Protein AF-A0A7S4KQC2-F1 (afdb_monomer_lite)

Foldseek 3Di:
DPPPVLVVLLPPLQDQAEAEALVVLLSNLVQQDLQRDPFKEKEDAPDPALCVVVVVLCVVLVHRYGYHHYYPCLAVPDAAPDDDPPPDDRSLVNDPVSADTWMYHNVDTDGDSLVSCVVSCVVRVVADPDPVVNVVVSVVSVVVVVVRVVVVVVCVVVCCVVRPDDDPPD

pLDDT: mean 77.51, std 18.78, range [28.91, 96.94]

InterPro domains:
  IPR004045 Glutathione S-transferase, N-terminal [PS50404] (38-128)
  IPR036249 Thioredoxin-like superfamily [SSF52833] (39-125)
  IPR050213 Glutathione S-transferase superfamily [PTHR11571] (40-155)

Sequence (170 aa):
TTTTTTTIMAQEIGKITNITTSKEAMDALAAMKSSQVTKPTLAYLDLIGIGYALRTLFHVVGQDFDDIRISLSAWLGHPPGTPVPEGEKIAKVTTTNHHLPLYVDKDVELGQMTVILRYLGKKHGLWAENPKDELQLEQIMVQCYDMIFHFTGIFQPNQKMIYGPKSEEY

Radius of gyration: 17.93 Å; chains: 1; bounding box: 43×23×60 Å

Secondary structure (DSSP, 8-state):
--SHHHHHTTT-TTS-EEE-SHHHHHHHHHH--TTT-SS-EEEEESSSSHHHHHHHHHHHTT---EEEEE-HHHHH-SPTTPPPPTTPPPGGGGSTTS-S-EEE-SS-EE--HHHHHHHHHHHTT-S-SSHHHHHHHHHHHHHHHHHHHHHHHHHHHHHHHHH-SPPS--

Structure (mmCIF, N/CA/C/O backbone):
data_AF-A0A7S4KQC2-F1
#
_entry.id   AF-A0A7S4KQC2-F1
#
loop_
_atom_site.group_PDB
_atom_site.id
_atom_site.type_symbol
_atom_site.label_atom_id
_atom_site.label_alt_id
_atom_site.label_comp_id
_atom_site.label_asym_id
_atom_site.label_entity_id
_atom_site.label_seq_id
_atom_site.pdbx_PDB_ins_code
_atom_site.Cartn_x
_atom_site.Cartn_y
_atom_site.Cartn_z
_atom_site.occupancy
_atom_site.B_iso_or_equiv
_atom_site.auth_seq_id
_atom_site.auth_comp_id
_atom_site.auth_asym_id
_atom_site.auth_atom_id
_atom_site.pdbx_PDB_model_num
ATOM 1 N N . THR A 1 1 ? -6.208 1.385 -35.223 1.00 36.47 1 THR A N 1
ATOM 2 C CA . THR A 1 1 ? -6.628 0.374 -34.221 1.00 36.47 1 THR A CA 1
ATOM 3 C C . THR A 1 1 ? -6.053 0.615 -32.824 1.00 36.47 1 THR A C 1
ATOM 5 O O . THR A 1 1 ? -6.280 -0.193 -31.942 1.00 36.47 1 THR A O 1
ATOM 8 N N . THR A 1 2 ? -5.388 1.747 -32.568 1.00 31.16 2 THR A N 1
ATOM 9 C CA . THR A 1 2 ? -4.691 2.063 -31.303 1.00 31.16 2 THR A CA 1
ATOM 10 C C . THR A 1 2 ? -5.548 2.760 -30.242 1.00 31.16 2 THR A C 1
ATOM 12 O O . THR A 1 2 ? -5.097 2.942 -29.120 1.00 31.16 2 THR A O 1
ATOM 15 N N . THR A 1 3 ? -6.774 3.163 -30.578 1.00 28.91 3 THR A N 1
ATOM 16 C CA . THR A 1 3 ? -7.620 3.995 -29.703 1.00 28.91 3 THR A CA 1
ATOM 17 C C . THR A 1 3 ? -8.429 3.176 -28.691 1.00 28.91 3 THR A C 1
ATOM 19 O O . THR A 1 3 ? -8.943 3.728 -27.728 1.00 28.91 3 THR A O 1
ATOM 22 N N . THR A 1 4 ? -8.536 1.857 -28.873 1.00 32.75 4 THR A N 1
ATOM 23 C CA . THR A 1 4 ? -9.430 1.015 -28.062 1.00 32.75 4 THR A CA 1
ATOM 24 C C . THR A 1 4 ? -8.795 0.569 -26.739 1.00 32.75 4 THR A C 1
ATOM 26 O O . THR A 1 4 ? -9.510 0.358 -25.768 1.00 32.75 4 THR A O 1
ATOM 29 N N . THR A 1 5 ? -7.463 0.488 -26.646 1.00 34.12 5 THR A N 1
ATOM 30 C CA . THR A 1 5 ? -6.778 0.000 -25.432 1.00 34.12 5 THR A CA 1
ATOM 31 C C . THR A 1 5 ? -6.885 0.982 -24.261 1.00 34.12 5 THR A C 1
ATOM 33 O O . THR A 1 5 ? -7.039 0.562 -23.118 1.00 34.12 5 THR A O 1
ATOM 36 N N . THR A 1 6 ? -6.885 2.291 -24.523 1.00 37.56 6 THR A N 1
ATOM 37 C CA . THR A 1 6 ? -6.934 3.313 -23.462 1.00 37.56 6 THR A CA 1
ATOM 38 C C . THR A 1 6 ? -8.316 3.420 -22.811 1.00 37.56 6 THR A C 1
ATOM 40 O O . THR A 1 6 ? -8.417 3.759 -21.638 1.00 37.56 6 THR A O 1
ATOM 43 N N . THR A 1 7 ? -9.388 3.079 -23.534 1.00 32.69 7 THR A N 1
ATOM 44 C CA . THR A 1 7 ? -10.759 3.117 -22.997 1.00 32.69 7 THR A CA 1
ATOM 45 C C . THR A 1 7 ? -11.076 1.909 -22.108 1.00 32.69 7 THR A C 1
ATOM 47 O O . THR A 1 7 ? -11.923 2.015 -21.229 1.00 32.69 7 THR A O 1
ATOM 50 N N . ILE A 1 8 ? -10.368 0.786 -22.270 1.00 39.84 8 ILE A N 1
ATOM 51 C CA . ILE A 1 8 ? -10.624 -0.439 -21.492 1.00 39.84 8 ILE A CA 1
ATOM 52 C C . ILE A 1 8 ? -9.968 -0.373 -20.099 1.00 39.84 8 ILE A C 1
ATOM 54 O O . ILE A 1 8 ? -10.528 -0.887 -19.134 1.00 39.84 8 ILE A O 1
ATOM 58 N N . MET A 1 9 ? -8.847 0.343 -19.945 1.00 44.72 9 MET A N 1
ATOM 59 C CA . MET A 1 9 ? -8.149 0.450 -18.650 1.00 44.72 9 MET A CA 1
ATOM 60 C C . MET A 1 9 ? -8.940 1.233 -17.588 1.00 44.72 9 MET A C 1
ATOM 62 O O . MET A 1 9 ? -8.746 1.015 -16.397 1.00 44.72 9 MET A O 1
ATOM 66 N N . ALA A 1 10 ? -9.856 2.114 -18.002 1.00 40.66 10 ALA A N 1
ATOM 67 C CA . ALA A 1 10 ? -10.682 2.900 -17.085 1.00 40.66 10 ALA A CA 1
ATOM 68 C C . ALA A 1 10 ? -11.913 2.140 -16.547 1.00 40.66 10 ALA A C 1
ATOM 70 O O . ALA A 1 10 ? -12.607 2.669 -15.682 1.00 40.66 10 ALA A O 1
ATOM 71 N N . GLN A 1 11 ? -12.215 0.933 -17.052 1.00 38.38 11 GLN A N 1
ATOM 72 C CA . GLN A 1 11 ? -13.507 0.275 -16.801 1.00 38.38 11 GLN A CA 1
ATOM 73 C C . GLN A 1 11 ? -13.443 -1.167 -16.267 1.00 38.38 11 GLN A C 1
ATOM 75 O O . GLN A 1 11 ? -14.488 -1.737 -15.970 1.00 38.38 11 GLN A O 1
ATOM 80 N N . GLU A 1 12 ? -12.259 -1.747 -16.068 1.00 43.47 12 GLU A N 1
ATOM 81 C CA . GLU A 1 12 ? -12.100 -3.100 -15.498 1.00 43.47 12 GLU A CA 1
ATOM 82 C C . GLU A 1 12 ? -11.104 -3.145 -14.333 1.00 43.47 12 GLU A C 1
ATOM 84 O O . GLU A 1 12 ? -10.398 -4.132 -14.120 1.00 43.47 12 GLU A O 1
ATOM 89 N N . ILE A 1 13 ? -11.074 -2.098 -13.516 1.00 47.97 13 ILE A N 1
ATOM 90 C CA . ILE A 1 13 ? -10.425 -2.181 -12.212 1.00 47.97 13 ILE A CA 1
ATOM 91 C C . ILE A 1 13 ? -11.378 -3.011 -11.333 1.00 47.97 13 ILE A C 1
ATOM 93 O O . ILE A 1 13 ? -12.261 -2.500 -10.670 1.00 47.97 13 ILE A O 1
ATOM 97 N N . GLY A 1 14 ? -11.300 -4.335 -11.454 1.00 45.94 14 GLY A N 1
ATOM 98 C CA . GLY A 1 14 ? -12.098 -5.349 -10.750 1.00 45.94 14 GLY A CA 1
ATOM 99 C C . GLY A 1 14 ? -11.298 -6.620 -10.447 1.00 45.94 14 GLY A C 1
ATOM 100 O O . GLY A 1 14 ? -11.800 -7.543 -9.814 1.00 45.94 14 GLY A O 1
ATOM 101 N N . LYS A 1 15 ? -10.067 -6.703 -10.961 1.00 61.03 15 LYS A N 1
ATOM 102 C CA . LYS A 1 15 ? -9.252 -7.916 -11.052 1.00 61.03 15 LYS A CA 1
ATOM 103 C C . LYS A 1 15 ? -7.818 -7.570 -10.658 1.00 61.03 15 LYS A C 1
ATOM 105 O O . LYS A 1 15 ? -7.350 -6.467 -10.940 1.00 61.03 15 LYS A O 1
ATOM 110 N N . ILE A 1 16 ? -7.112 -8.528 -10.053 1.00 72.06 16 ILE A N 1
ATOM 111 C CA . ILE A 1 16 ? -5.649 -8.467 -9.933 1.00 72.06 16 ILE A CA 1
ATOM 112 C C . ILE A 1 16 ? -5.097 -8.201 -11.335 1.00 72.06 16 ILE A C 1
ATOM 114 O O . ILE A 1 16 ? -5.271 -9.027 -12.233 1.00 72.06 16 ILE A O 1
ATOM 118 N N . THR A 1 17 ? -4.473 -7.042 -11.520 1.00 81.00 17 THR A N 1
ATOM 119 C CA . THR A 1 17 ? -3.941 -6.626 -12.818 1.00 81.00 17 THR A CA 1
ATOM 120 C C . THR A 1 17 ? -2.428 -6.679 -12.742 1.00 81.00 17 THR A C 1
ATOM 122 O O . THR A 1 17 ? -1.800 -5.827 -12.115 1.00 81.00 17 THR A O 1
ATOM 125 N N . ASN A 1 18 ? -1.845 -7.708 -13.355 1.00 85.69 18 ASN A N 1
ATOM 126 C CA . ASN A 1 18 ? -0.398 -7.878 -13.416 1.00 85.69 18 ASN A CA 1
ATOM 127 C C . ASN A 1 18 ? 0.161 -7.088 -14.596 1.00 85.69 18 ASN A C 1
ATOM 129 O O . ASN A 1 18 ? -0.161 -7.364 -15.748 1.00 85.69 18 ASN A O 1
ATOM 133 N N . ILE A 1 19 ? 1.018 -6.124 -14.291 1.00 83.44 19 ILE A N 1
ATOM 134 C CA . ILE A 1 19 ? 1.635 -5.223 -15.249 1.00 83.44 19 ILE A CA 1
ATOM 135 C C . ILE A 1 19 ? 3.110 -5.579 -15.399 1.00 83.44 19 ILE A C 1
ATOM 137 O O . ILE A 1 19 ? 3.918 -5.428 -14.477 1.00 83.44 19 ILE A O 1
ATOM 141 N N . THR A 1 20 ? 3.475 -6.031 -16.593 1.00 82.69 20 THR A N 1
ATOM 142 C CA . THR A 1 20 ? 4.838 -6.483 -16.896 1.00 82.69 20 THR A CA 1
ATOM 143 C C . THR A 1 20 ? 5.677 -5.441 -17.624 1.00 82.69 20 THR A C 1
ATOM 145 O O . THR A 1 20 ? 6.903 -5.527 -17.585 1.00 82.69 20 THR A O 1
ATOM 148 N N . THR A 1 21 ? 5.052 -4.444 -18.259 1.00 83.12 21 THR A N 1
ATOM 149 C CA . THR A 1 21 ? 5.764 -3.423 -19.041 1.00 83.12 21 THR A CA 1
ATOM 150 C C . THR A 1 21 ? 5.789 -2.061 -18.344 1.00 83.12 21 THR A C 1
ATOM 152 O O . THR A 1 21 ? 4.834 -1.668 -17.673 1.00 83.12 21 THR A O 1
ATOM 155 N N . SER A 1 22 ? 6.880 -1.309 -18.530 1.00 81.56 22 SER A N 1
ATOM 156 C CA . SER A 1 22 ? 7.039 0.038 -17.959 1.00 81.56 22 SER A CA 1
ATOM 157 C C . SER A 1 22 ? 5.951 0.994 -18.445 1.00 81.56 22 SER A C 1
ATOM 159 O O . SER A 1 22 ? 5.403 1.756 -17.655 1.00 81.56 22 SER A O 1
ATOM 161 N N . LYS A 1 23 ? 5.591 0.926 -19.733 1.00 83.94 23 LYS A N 1
ATOM 162 C CA . LYS A 1 23 ? 4.555 1.778 -20.328 1.00 83.94 23 LYS A CA 1
ATOM 163 C C . LYS A 1 23 ? 3.188 1.563 -19.678 1.00 83.94 23 LYS A C 1
ATOM 165 O O . LYS A 1 23 ? 2.572 2.526 -19.243 1.00 83.94 23 LYS A O 1
ATOM 170 N N . GLU A 1 24 ? 2.742 0.314 -19.571 1.00 84.62 24 GLU A N 1
ATOM 171 C CA . GLU A 1 24 ? 1.467 -0.009 -18.920 1.00 84.62 24 GLU A CA 1
ATOM 172 C C . GLU A 1 24 ? 1.463 0.421 -17.450 1.00 84.62 24 GLU A C 1
ATOM 174 O O . GLU A 1 24 ? 0.446 0.894 -16.953 1.00 84.62 24 GLU A O 1
ATOM 179 N N . ALA A 1 25 ? 2.601 0.299 -16.758 1.00 83.62 25 ALA A N 1
ATOM 180 C CA . ALA A 1 25 ? 2.710 0.705 -15.361 1.00 83.62 25 ALA A CA 1
ATOM 181 C C . ALA A 1 25 ? 2.598 2.225 -15.216 1.00 83.62 25 ALA A C 1
ATOM 183 O O . ALA A 1 25 ? 1.889 2.703 -14.335 1.00 83.62 25 ALA A O 1
ATOM 184 N N . MET A 1 26 ? 3.243 2.986 -16.103 1.00 84.00 26 MET A N 1
ATOM 185 C CA . MET A 1 26 ? 3.094 4.439 -16.163 1.00 84.00 26 MET A CA 1
ATOM 186 C C . MET A 1 26 ? 1.649 4.855 -16.443 1.00 84.00 26 MET A C 1
ATOM 188 O O . MET A 1 26 ? 1.123 5.714 -15.740 1.00 84.00 26 MET A O 1
ATOM 192 N N . ASP A 1 27 ? 1.009 4.230 -17.434 1.00 85.31 27 ASP A N 1
ATOM 193 C CA . ASP A 1 27 ? -0.373 4.529 -17.817 1.00 85.31 27 ASP A CA 1
ATOM 194 C C . ASP A 1 27 ? -1.343 4.224 -16.660 1.00 85.31 27 ASP A C 1
ATOM 196 O O . ASP A 1 27 ? -2.198 5.048 -16.332 1.00 85.31 27 ASP A O 1
ATOM 200 N N . ALA A 1 28 ? -1.168 3.084 -15.982 1.00 85.44 28 ALA A N 1
ATOM 201 C CA . ALA A 1 28 ? -1.974 2.701 -14.824 1.00 85.44 28 ALA A CA 1
ATOM 202 C C . ALA A 1 28 ? -1.780 3.658 -13.638 1.00 85.44 28 ALA A C 1
ATOM 204 O O . ALA A 1 28 ? -2.758 4.126 -13.061 1.00 85.44 28 ALA A O 1
ATOM 205 N N . LEU A 1 29 ? -0.532 4.002 -13.301 1.00 84.69 29 LEU A N 1
ATOM 206 C CA . LEU A 1 29 ? -0.229 4.942 -12.218 1.00 84.69 29 LEU A CA 1
ATOM 207 C C . LEU A 1 29 ? -0.752 6.353 -12.520 1.00 84.69 29 LEU A C 1
ATOM 209 O O . LEU A 1 29 ? -1.251 7.023 -11.623 1.00 84.69 29 LEU A O 1
ATOM 213 N N . ALA A 1 30 ? -0.689 6.803 -13.776 1.00 83.00 30 ALA A N 1
ATOM 214 C CA . ALA A 1 30 ? -1.221 8.104 -14.183 1.00 83.00 30 ALA A CA 1
ATOM 215 C C . ALA A 1 30 ? -2.758 8.170 -14.128 1.00 83.00 30 ALA A C 1
ATOM 217 O O . ALA A 1 30 ? -3.321 9.254 -13.934 1.00 83.00 30 ALA A O 1
ATOM 218 N N . ALA A 1 31 ? -3.428 7.026 -14.298 1.00 82.44 31 ALA A N 1
ATOM 219 C CA . ALA A 1 31 ? -4.877 6.887 -14.180 1.00 82.44 31 ALA A CA 1
ATOM 220 C C . ALA A 1 31 ? -5.363 6.794 -12.720 1.00 82.44 31 ALA A C 1
ATOM 222 O O . ALA A 1 31 ? -6.550 6.986 -12.455 1.00 82.44 31 ALA A O 1
ATOM 223 N N . MET A 1 32 ? -4.470 6.531 -11.760 1.00 83.06 32 MET A N 1
ATOM 224 C CA . MET A 1 32 ? -4.801 6.517 -10.334 1.00 83.06 32 MET A CA 1
ATOM 225 C C . MET A 1 32 ? -4.929 7.944 -9.796 1.00 83.06 32 MET A C 1
ATOM 227 O O . MET A 1 32 ? -3.994 8.495 -9.224 1.00 83.06 32 MET A O 1
ATOM 231 N N . LYS A 1 33 ? -6.109 8.546 -9.966 1.00 79.44 33 LYS A N 1
ATOM 232 C CA . LYS A 1 33 ? -6.468 9.829 -9.346 1.00 79.44 33 LYS A CA 1
ATOM 233 C C . LYS A 1 33 ? -7.715 9.680 -8.491 1.00 79.44 33 LYS A C 1
ATOM 235 O O . LYS A 1 33 ? -8.660 9.005 -8.897 1.00 79.44 33 LYS A O 1
ATOM 240 N N . SER A 1 34 ? -7.750 10.362 -7.346 1.00 72.81 34 SER A N 1
ATOM 241 C CA . SER A 1 34 ? -8.867 10.285 -6.387 1.00 72.81 34 SER A CA 1
ATOM 242 C C . SER A 1 34 ? -10.231 10.607 -7.010 1.00 72.81 34 SER A C 1
ATOM 244 O O . SER A 1 34 ? -11.229 9.975 -6.684 1.00 72.81 34 SER A O 1
ATOM 246 N N . SER A 1 35 ? -10.277 11.521 -7.985 1.00 72.06 35 SER A N 1
ATOM 247 C CA . SER A 1 35 ? -11.504 11.885 -8.708 1.00 72.06 35 SER A CA 1
ATOM 248 C C . SER A 1 35 ? -11.986 10.848 -9.731 1.00 72.06 35 SER A C 1
ATOM 250 O O . SER A 1 35 ? -13.092 10.986 -10.252 1.00 72.06 35 SER A O 1
ATOM 252 N N . GLN A 1 36 ? -11.169 9.842 -10.053 1.00 73.56 36 GLN A N 1
ATOM 253 C CA . GLN A 1 36 ? -11.418 8.874 -11.126 1.00 73.56 36 GLN A CA 1
ATOM 254 C C . GLN A 1 36 ? -11.642 7.450 -10.608 1.00 73.56 36 GLN A C 1
ATOM 256 O O . GLN A 1 36 ? -12.218 6.632 -11.324 1.00 73.56 36 GLN A O 1
ATOM 261 N N . VAL A 1 37 ? -11.223 7.146 -9.377 1.00 78.88 37 VAL A N 1
ATOM 262 C CA . VAL A 1 37 ? -11.371 5.804 -8.807 1.00 78.88 37 VAL A CA 1
ATOM 263 C C . VAL A 1 37 ? -12.783 5.573 -8.257 1.00 78.88 37 VAL A C 1
ATOM 265 O O . VAL A 1 37 ? -13.324 6.352 -7.471 1.00 78.88 37 VAL A O 1
ATOM 268 N N . THR A 1 38 ? -13.411 4.473 -8.669 1.00 84.25 38 THR A N 1
ATOM 269 C CA . THR A 1 38 ? -14.748 4.080 -8.190 1.00 84.25 38 THR A CA 1
ATOM 270 C C . THR A 1 38 ? -14.694 3.274 -6.895 1.00 84.25 38 THR A C 1
ATOM 272 O O . THR A 1 38 ? -15.655 3.302 -6.119 1.00 84.25 38 THR A O 1
ATOM 275 N N . LYS A 1 39 ? -13.569 2.595 -6.652 1.00 89.31 39 LYS A N 1
ATOM 276 C CA . LYS A 1 39 ? -13.259 1.820 -5.450 1.00 89.31 39 LYS A CA 1
ATOM 277 C C . LYS A 1 39 ? -11.796 2.042 -5.038 1.00 89.31 39 LYS A C 1
ATOM 279 O O . LYS A 1 39 ? -11.044 2.611 -5.827 1.00 89.31 39 LYS A O 1
ATOM 284 N N . PRO A 1 40 ? -11.394 1.653 -3.817 1.00 93.44 40 PRO A N 1
ATOM 285 C CA . PRO A 1 40 ? -10.022 1.846 -3.379 1.00 93.44 40 PRO A CA 1
ATOM 286 C C . PRO A 1 40 ? -9.058 1.053 -4.258 1.00 93.44 40 PRO A C 1
ATOM 288 O O . PRO A 1 40 ? -9.277 -0.131 -4.510 1.00 93.44 40 PRO A O 1
ATOM 291 N N . THR A 1 41 ? -7.967 1.693 -4.658 1.00 93.62 41 THR A N 1
ATOM 292 C CA . THR A 1 41 ? -6.955 1.117 -5.543 1.00 93.62 41 THR A CA 1
ATOM 293 C C . THR A 1 41 ? -5.599 1.146 -4.864 1.00 93.62 41 THR A C 1
ATOM 295 O O . THR A 1 41 ? -5.158 2.184 -4.372 1.00 93.62 41 THR A O 1
ATOM 298 N N . LEU A 1 42 ? -4.916 0.006 -4.864 1.00 93.88 42 LEU A N 1
ATOM 299 C CA . LEU A 1 42 ? -3.554 -0.164 -4.385 1.00 93.88 42 LEU A CA 1
ATOM 300 C C . LEU A 1 42 ? -2.653 -0.554 -5.558 1.00 93.88 42 LEU A C 1
ATOM 302 O O . LEU A 1 42 ? -2.830 -1.612 -6.156 1.00 93.88 42 LEU A O 1
ATOM 306 N N . ALA A 1 43 ? -1.639 0.261 -5.832 1.00 92.94 43 ALA A N 1
ATOM 307 C CA . ALA A 1 43 ? -0.517 -0.113 -6.677 1.00 92.94 43 ALA A CA 1
ATOM 308 C C . ALA A 1 43 ? 0.693 -0.488 -5.820 1.00 92.94 43 ALA A C 1
ATOM 310 O O . ALA A 1 43 ? 1.149 0.280 -4.965 1.00 92.94 43 ALA A O 1
ATOM 311 N N . TYR A 1 44 ? 1.238 -1.677 -6.063 1.00 93.38 44 TYR A N 1
ATOM 312 C CA . TYR A 1 44 ? 2.489 -2.125 -5.460 1.00 93.38 44 TYR A CA 1
ATOM 313 C C . TYR A 1 44 ? 3.188 -3.159 -6.346 1.00 93.38 44 TYR A C 1
ATOM 315 O O . TYR A 1 44 ? 2.632 -3.644 -7.328 1.00 93.38 44 TYR A O 1
ATOM 323 N N . LEU A 1 45 ? 4.421 -3.517 -5.990 1.00 91.12 45 LEU A N 1
ATOM 324 C CA . LEU A 1 45 ? 5.170 -4.544 -6.695 1.00 91.12 45 LEU A CA 1
ATOM 325 C C . LEU A 1 45 ? 4.468 -5.914 -6.646 1.00 91.12 45 LEU A C 1
ATOM 327 O O . LEU A 1 45 ? 3.815 -6.268 -5.652 1.00 91.12 45 LEU A O 1
ATOM 331 N N . ASP A 1 46 ? 4.653 -6.709 -7.699 1.00 90.56 46 ASP A N 1
ATOM 332 C CA . ASP A 1 46 ? 4.245 -8.119 -7.756 1.00 90.56 46 ASP A CA 1
ATOM 333 C C . ASP A 1 46 ? 5.233 -9.019 -6.990 1.00 90.56 46 ASP A C 1
ATOM 335 O O . ASP A 1 46 ? 5.895 -9.897 -7.536 1.00 90.56 46 ASP A O 1
ATOM 339 N N . LEU A 1 47 ? 5.415 -8.721 -5.702 1.00 86.62 47 LEU A N 1
ATOM 340 C CA . LEU A 1 47 ? 6.236 -9.493 -4.774 1.00 86.62 47 LEU A CA 1
ATOM 341 C C . LEU A 1 47 ? 5.667 -9.430 -3.356 1.00 86.62 47 LEU A C 1
ATOM 343 O O . LEU A 1 47 ? 4.828 -8.581 -3.024 1.00 86.62 47 LEU A O 1
ATOM 347 N N . ILE A 1 48 ? 6.157 -10.331 -2.506 1.00 83.81 48 ILE A N 1
ATOM 348 C CA . ILE A 1 48 ? 5.898 -10.308 -1.068 1.00 83.81 48 ILE A CA 1
ATOM 349 C C . ILE A 1 48 ? 6.849 -9.276 -0.454 1.00 83.81 48 ILE A C 1
ATOM 351 O O . ILE A 1 48 ? 8.030 -9.536 -0.246 1.00 83.81 48 ILE A O 1
ATOM 355 N N . GLY A 1 49 ? 6.331 -8.073 -0.227 1.00 85.88 49 GLY A N 1
ATOM 356 C CA . GLY A 1 49 ? 7.055 -6.943 0.356 1.00 85.88 49 GLY A CA 1
ATOM 357 C C . GLY A 1 49 ? 6.136 -6.126 1.256 1.00 85.88 49 GLY A C 1
ATOM 358 O O . GLY A 1 49 ? 5.138 -6.642 1.760 1.00 85.88 49 GLY A O 1
ATOM 359 N N . ILE A 1 50 ? 6.416 -4.833 1.414 1.00 89.19 50 ILE A N 1
ATOM 360 C CA . ILE A 1 50 ? 5.621 -3.953 2.288 1.00 89.19 50 ILE A CA 1
ATOM 361 C C . ILE A 1 50 ? 4.140 -3.855 1.876 1.00 89.19 50 ILE A C 1
ATOM 363 O O . ILE A 1 50 ? 3.266 -3.718 2.729 1.00 89.19 50 ILE A O 1
ATOM 367 N N . GLY A 1 51 ? 3.823 -4.018 0.587 1.00 89.31 51 GLY A N 1
ATOM 368 C CA . GLY A 1 51 ? 2.436 -4.039 0.113 1.00 89.31 51 GLY A CA 1
ATOM 369 C C . GLY A 1 51 ? 1.645 -5.291 0.506 1.00 89.31 51 GLY A C 1
ATOM 370 O O . GLY A 1 51 ? 0.421 -5.273 0.423 1.00 89.31 51 GLY A O 1
ATOM 371 N N . TYR A 1 52 ? 2.292 -6.363 0.978 1.00 90.88 52 TYR A N 1
ATOM 372 C CA . TYR A 1 52 ? 1.583 -7.577 1.396 1.00 90.88 52 TYR A CA 1
ATOM 373 C C . TYR A 1 52 ? 0.705 -7.338 2.632 1.00 90.88 52 TYR A C 1
ATOM 375 O O . TYR A 1 52 ? -0.433 -7.804 2.684 1.00 90.88 52 TYR A O 1
ATOM 383 N N . ALA A 1 53 ? 1.190 -6.557 3.600 1.00 92.31 53 ALA A N 1
ATOM 384 C CA . ALA A 1 53 ? 0.401 -6.179 4.772 1.00 92.31 53 ALA A CA 1
ATOM 385 C C . ALA A 1 53 ? -0.835 -5.342 4.392 1.00 92.31 53 ALA A C 1
ATOM 387 O O . ALA A 1 53 ? -1.907 -5.553 4.951 1.00 92.31 53 ALA A O 1
ATOM 388 N N . LEU A 1 54 ? -0.713 -4.457 3.394 1.00 94.81 54 LEU A N 1
ATOM 389 C CA . LEU A 1 54 ? -1.841 -3.679 2.865 1.00 94.81 54 LEU A CA 1
ATOM 390 C C . LEU A 1 54 ? -2.890 -4.582 2.204 1.00 94.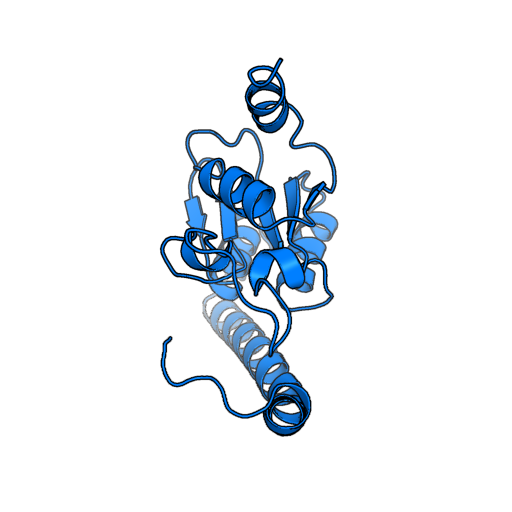81 54 LEU A C 1
ATOM 392 O O . LEU A 1 54 ? -4.066 -4.494 2.541 1.00 94.81 54 LEU A O 1
ATOM 396 N N . ARG A 1 55 ? -2.464 -5.501 1.325 1.00 94.25 55 ARG A N 1
ATOM 397 C CA . ARG A 1 55 ? -3.358 -6.496 0.701 1.00 94.25 55 ARG A CA 1
ATOM 398 C C . ARG A 1 55 ? -4.072 -7.347 1.753 1.00 94.25 55 ARG A C 1
ATOM 400 O O . ARG A 1 55 ? -5.275 -7.565 1.670 1.00 94.25 55 ARG A O 1
ATOM 407 N N . THR A 1 56 ? -3.335 -7.792 2.771 1.00 93.38 56 THR A N 1
ATOM 408 C CA . THR A 1 56 ? -3.881 -8.606 3.865 1.00 93.38 56 THR A CA 1
ATOM 409 C C . THR A 1 56 ? -4.957 -7.842 4.627 1.00 93.38 56 THR A C 1
ATOM 411 O O . THR A 1 56 ? -6.003 -8.410 4.923 1.00 93.38 56 THR A O 1
ATOM 414 N N . LEU A 1 57 ? -4.738 -6.551 4.895 1.00 94.50 57 LEU A N 1
ATOM 415 C CA . LEU A 1 57 ? -5.717 -5.721 5.585 1.00 94.50 57 LEU A CA 1
ATOM 416 C C . LEU A 1 57 ? -7.041 -5.640 4.817 1.00 94.50 57 LEU A C 1
ATOM 418 O O . LEU A 1 57 ? -8.080 -5.863 5.431 1.00 94.50 57 LEU A O 1
ATOM 422 N N . PHE A 1 58 ? -7.012 -5.419 3.496 1.00 94.25 58 PHE A N 1
ATOM 423 C CA . PHE A 1 58 ? -8.228 -5.416 2.668 1.00 94.25 58 PHE A CA 1
ATOM 424 C C . PHE A 1 58 ? -9.005 -6.733 2.765 1.00 94.25 58 PHE A C 1
ATOM 426 O O . PHE A 1 58 ? -10.224 -6.723 2.935 1.00 94.25 58 PHE A O 1
ATOM 433 N N . HIS A 1 59 ? -8.299 -7.867 2.729 1.00 93.38 59 HIS A N 1
ATOM 434 C CA . HIS A 1 59 ? -8.925 -9.179 2.883 1.00 93.38 59 HIS A CA 1
ATOM 435 C C . HIS A 1 59 ? -9.513 -9.396 4.282 1.00 93.38 59 HIS A C 1
ATOM 437 O O . HIS A 1 59 ? -10.607 -9.942 4.395 1.00 93.38 59 HIS A O 1
ATOM 443 N N . VAL A 1 60 ? -8.829 -8.946 5.339 1.00 94.31 60 VAL A N 1
ATOM 444 C CA . VAL A 1 60 ? -9.311 -9.058 6.727 1.00 94.31 60 VAL A CA 1
ATOM 445 C C . VAL A 1 60 ? -10.586 -8.245 6.945 1.00 94.31 60 VAL A C 1
ATOM 447 O O . VAL A 1 60 ? -11.506 -8.731 7.598 1.00 94.31 60 VAL A O 1
ATOM 450 N N . VAL A 1 61 ? -10.672 -7.036 6.383 1.00 94.69 61 VAL A N 1
ATOM 451 C CA . VAL A 1 61 ? -11.873 -6.189 6.506 1.00 94.69 61 VAL A CA 1
ATOM 452 C C . VAL A 1 61 ? -12.970 -6.541 5.495 1.00 94.69 61 VAL A C 1
ATOM 454 O O . VAL A 1 61 ? -14.039 -5.934 5.525 1.00 94.69 61 VAL A O 1
ATOM 457 N N . GLY A 1 62 ? 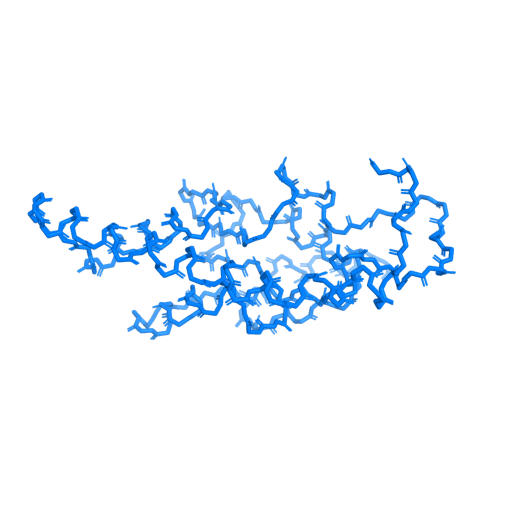-12.721 -7.495 4.591 1.00 92.31 62 GLY A N 1
ATOM 458 C CA . GLY A 1 62 ? -13.663 -7.895 3.544 1.00 92.31 62 GLY A CA 1
ATOM 459 C C . GLY A 1 62 ? -13.984 -6.785 2.537 1.00 92.31 62 GLY A C 1
ATOM 460 O O . GLY A 1 62 ? -15.059 -6.798 1.940 1.00 92.31 62 GLY A O 1
ATOM 461 N N . GLN A 1 63 ? -13.089 -5.808 2.365 1.00 91.25 63 GLN A N 1
ATOM 462 C CA . GLN A 1 63 ? -13.288 -4.695 1.440 1.00 91.25 63 GLN A CA 1
ATOM 463 C C . GLN A 1 63 ? -12.811 -5.086 0.043 1.00 91.25 63 GLN A C 1
ATOM 465 O O . GLN A 1 63 ? -11.653 -5.458 -0.145 1.00 91.25 63 GLN A O 1
ATOM 470 N N . ASP A 1 64 ? -13.699 -4.949 -0.941 1.00 92.19 64 ASP A N 1
ATOM 471 C CA . ASP A 1 64 ? -13.316 -5.057 -2.345 1.00 92.19 64 ASP A CA 1
ATOM 472 C C . ASP A 1 64 ? -12.429 -3.869 -2.751 1.00 92.19 64 ASP A C 1
ATOM 474 O O . ASP A 1 64 ? -12.704 -2.717 -2.397 1.00 92.19 64 ASP A O 1
ATOM 478 N N . PHE A 1 65 ? -11.350 -4.158 -3.472 1.00 93.25 65 PHE A N 1
ATOM 479 C CA . PHE A 1 65 ? -10.337 -3.182 -3.860 1.00 93.25 65 PHE A CA 1
ATOM 480 C C . PHE A 1 65 ? -9.669 -3.585 -5.176 1.00 93.25 65 PHE A C 1
ATOM 482 O O . PHE A 1 65 ? -9.792 -4.715 -5.649 1.00 93.25 65 PHE A O 1
ATOM 489 N N . ASP A 1 66 ? -8.973 -2.644 -5.796 1.00 92.75 66 ASP A N 1
ATOM 490 C CA . ASP A 1 66 ? -8.129 -2.901 -6.956 1.00 92.75 66 ASP A CA 1
ATOM 491 C C . ASP A 1 66 ? -6.680 -3.140 -6.582 1.00 92.75 66 ASP A C 1
ATOM 493 O O . ASP A 1 66 ? -6.048 -2.293 -5.958 1.00 92.75 66 ASP A O 1
ATOM 497 N N . ASP A 1 67 ? -6.142 -4.277 -7.017 1.00 92.44 67 ASP A N 1
ATOM 498 C CA . ASP A 1 67 ? -4.742 -4.653 -6.823 1.00 92.44 67 ASP A CA 1
ATOM 499 C C . ASP A 1 67 ? -3.996 -4.527 -8.154 1.00 92.44 67 ASP A C 1
ATOM 501 O O . ASP A 1 67 ? -4.015 -5.429 -8.999 1.00 92.44 67 ASP A O 1
ATOM 505 N N . ILE A 1 68 ? -3.347 -3.379 -8.341 1.00 91.81 68 ILE A N 1
ATOM 506 C CA . ILE A 1 68 ? -2.452 -3.121 -9.464 1.00 91.81 68 ILE A CA 1
ATOM 507 C C . ILE A 1 68 ? -1.066 -3.634 -9.077 1.00 91.81 68 ILE A C 1
ATOM 509 O O . ILE A 1 68 ? -0.392 -3.096 -8.193 1.00 91.81 68 ILE A O 1
ATOM 513 N N . ARG A 1 69 ? -0.624 -4.691 -9.756 1.00 92.56 69 ARG A N 1
ATOM 514 C CA . ARG A 1 69 ? 0.645 -5.355 -9.472 1.00 92.56 69 ARG A CA 1
ATOM 515 C C . ARG A 1 69 ? 1.667 -5.013 -10.529 1.00 92.56 69 ARG A C 1
ATOM 517 O O . ARG A 1 69 ? 1.529 -5.390 -11.684 1.00 92.56 69 ARG A O 1
ATOM 524 N N . ILE A 1 70 ? 2.714 -4.312 -10.126 1.00 89.31 70 ILE A N 1
ATOM 525 C CA . ILE A 1 70 ? 3.771 -3.863 -11.028 1.00 89.31 70 ILE A CA 1
ATOM 526 C C . ILE A 1 70 ? 4.943 -4.834 -10.912 1.00 89.31 70 ILE A C 1
ATOM 528 O O . ILE A 1 70 ? 5.517 -5.015 -9.839 1.00 89.31 70 ILE A O 1
ATOM 532 N N . SER A 1 71 ? 5.317 -5.479 -12.011 1.00 86.50 71 SER A N 1
ATOM 533 C CA . SER A 1 71 ? 6.513 -6.323 -12.034 1.00 86.50 71 SER A CA 1
ATOM 534 C C . SER A 1 71 ? 7.766 -5.514 -11.687 1.00 86.50 71 SER A C 1
ATOM 536 O O . SER A 1 71 ? 7.864 -4.315 -11.964 1.00 86.50 71 SER A O 1
ATOM 538 N N . LEU A 1 72 ? 8.771 -6.179 -11.114 1.00 82.31 72 LEU A N 1
ATOM 539 C CA . LEU A 1 72 ? 10.027 -5.514 -10.772 1.00 82.31 72 LEU A CA 1
ATOM 540 C C . LEU A 1 72 ? 10.717 -4.910 -12.008 1.00 82.31 72 LEU A C 1
ATOM 542 O O . LEU A 1 72 ? 11.295 -3.834 -11.901 1.00 82.31 72 LEU A O 1
ATOM 546 N N . SER A 1 73 ? 10.606 -5.560 -13.172 1.00 79.44 73 SER A N 1
ATOM 547 C CA . SER A 1 73 ? 11.118 -5.060 -14.454 1.00 79.44 73 SER A CA 1
ATOM 548 C C . SER A 1 73 ? 10.360 -3.831 -14.956 1.00 79.44 73 SER A C 1
ATOM 550 O O . SER A 1 73 ? 10.984 -2.885 -15.415 1.00 79.44 73 SER A O 1
ATOM 552 N N . ALA A 1 74 ? 9.032 -3.780 -14.823 1.00 82.62 74 ALA A N 1
ATOM 553 C CA . ALA A 1 74 ? 8.270 -2.571 -15.158 1.00 82.62 74 ALA A CA 1
ATOM 554 C C . ALA A 1 74 ? 8.623 -1.390 -14.235 1.00 82.62 74 ALA A C 1
ATOM 556 O O . ALA A 1 74 ? 8.592 -0.230 -14.647 1.00 82.62 74 ALA A O 1
ATOM 557 N N . TRP A 1 75 ? 8.952 -1.682 -12.972 1.00 83.31 75 TRP A N 1
ATOM 558 C CA . TRP A 1 75 ? 9.284 -0.671 -11.971 1.00 83.31 75 TRP A CA 1
ATOM 559 C C . TRP A 1 75 ? 10.720 -0.142 -12.077 1.00 83.31 75 TRP A C 1
ATOM 561 O O . TRP A 1 75 ? 10.928 1.072 -12.087 1.00 83.31 75 TRP A O 1
ATOM 571 N N . LEU A 1 76 ? 11.706 -1.043 -12.121 1.00 77.06 76 LEU A N 1
ATOM 572 C CA . LEU A 1 76 ? 13.136 -0.713 -12.160 1.00 77.06 76 LEU A CA 1
ATOM 573 C C . LEU A 1 76 ? 13.675 -0.537 -13.583 1.00 77.06 76 LEU A C 1
ATOM 575 O O . LEU A 1 76 ? 14.781 -0.030 -13.744 1.00 77.06 76 LEU A O 1
ATOM 579 N N . GLY A 1 77 ? 12.903 -0.929 -14.594 1.00 73.62 77 GLY A N 1
ATOM 580 C CA . GLY A 1 77 ? 13.350 -0.978 -15.975 1.00 73.62 77 GLY A CA 1
ATOM 581 C C . GLY A 1 77 ? 14.202 -2.212 -16.264 1.00 73.62 77 GLY A C 1
ATOM 582 O O . GLY A 1 77 ? 14.026 -3.290 -15.687 1.00 73.62 77 GLY A O 1
ATOM 583 N N . HIS A 1 78 ? 15.116 -2.043 -17.213 1.00 65.19 78 HIS A N 1
ATOM 584 C CA . HIS A 1 78 ? 15.952 -3.117 -17.730 1.00 65.19 78 HIS A CA 1
ATOM 585 C C . HIS A 1 78 ? 17.015 -3.575 -16.708 1.00 65.19 78 HIS A C 1
ATOM 587 O O . HIS A 1 78 ? 17.415 -2.796 -15.838 1.00 65.19 78 HIS A O 1
ATOM 593 N N . PRO A 1 79 ? 17.494 -4.830 -16.793 1.00 59.12 79 PRO A N 1
ATOM 594 C CA . PRO A 1 79 ? 18.614 -5.316 -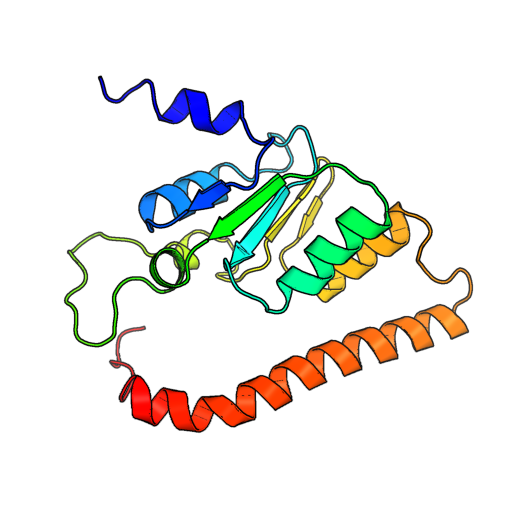15.987 1.00 59.12 79 PRO A CA 1
ATOM 595 C C . PRO A 1 79 ? 19.873 -4.420 -16.061 1.00 59.12 79 PRO A C 1
ATOM 597 O O . PRO A 1 79 ? 20.044 -3.627 -16.991 1.00 59.12 79 PRO A O 1
ATOM 600 N N . PRO A 1 80 ? 20.821 -4.548 -15.118 1.00 52.50 80 PRO A N 1
ATOM 601 C CA . PRO A 1 80 ? 22.114 -3.876 -15.235 1.00 52.50 80 PRO A CA 1
ATOM 602 C C . PRO A 1 80 ? 22.834 -4.276 -16.528 1.00 52.50 80 PRO A C 1
ATOM 604 O O . PRO A 1 80 ? 22.931 -5.459 -16.847 1.00 52.50 80 PRO A O 1
ATOM 607 N N . GLY A 1 81 ? 23.363 -3.293 -17.258 1.00 56.50 81 GLY A N 1
ATOM 608 C CA . GLY A 1 81 ? 24.137 -3.521 -18.485 1.00 56.50 81 GLY A CA 1
ATOM 609 C C . GLY A 1 81 ? 23.310 -3.654 -19.768 1.00 56.50 81 GLY A C 1
ATOM 610 O O . GLY A 1 81 ? 23.893 -3.750 -20.845 1.00 56.50 81 GLY A O 1
ATOM 611 N N . THR A 1 82 ? 21.978 -3.615 -19.691 1.00 61.66 82 THR A N 1
ATOM 612 C CA . THR A 1 82 ? 21.128 -3.481 -20.884 1.00 61.66 82 THR A CA 1
ATOM 613 C C . THR A 1 82 ? 20.925 -2.004 -21.238 1.00 61.66 82 THR A C 1
ATOM 615 O O . THR A 1 82 ? 20.484 -1.242 -20.375 1.00 61.66 82 THR A O 1
ATOM 618 N N . PRO A 1 83 ? 21.238 -1.576 -22.479 1.00 57.56 83 PRO A N 1
ATOM 619 C CA . PRO A 1 83 ? 20.984 -0.212 -22.928 1.00 57.56 83 PRO A CA 1
ATOM 620 C C . PRO A 1 83 ? 19.495 0.109 -22.833 1.00 57.56 83 PRO A C 1
ATOM 622 O O . PRO A 1 83 ? 18.670 -0.622 -23.382 1.00 57.56 83 PRO A O 1
ATOM 625 N N . VAL A 1 84 ? 19.158 1.203 -22.153 1.00 60.84 84 VAL A N 1
ATOM 626 C CA . VAL A 1 84 ? 17.795 1.735 -22.149 1.00 60.84 84 VAL A CA 1
ATOM 627 C C . VAL A 1 84 ? 17.588 2.478 -23.475 1.00 60.84 84 VAL A C 1
ATOM 629 O O . VAL A 1 84 ? 18.372 3.381 -23.775 1.00 60.84 84 VAL A O 1
ATOM 632 N N . PRO A 1 85 ? 16.585 2.114 -24.291 1.00 62.75 85 PRO A N 1
ATOM 633 C CA . PRO A 1 85 ? 16.209 2.881 -25.472 1.00 62.75 85 PRO A CA 1
ATOM 634 C C . PRO A 1 85 ? 15.977 4.359 -25.133 1.00 62.75 85 PRO A C 1
ATOM 636 O O . PRO A 1 85 ? 15.309 4.692 -24.152 1.00 62.75 85 PRO A O 1
ATOM 639 N N . GLU A 1 86 ? 16.517 5.254 -25.958 1.00 54.69 86 GLU A N 1
ATOM 640 C CA . GLU A 1 86 ? 16.393 6.699 -25.767 1.00 54.69 86 GLU A CA 1
ATOM 641 C C . GLU A 1 86 ? 14.911 7.119 -25.706 1.00 54.69 86 GLU A C 1
ATOM 643 O O . GLU A 1 86 ? 14.119 6.809 -26.597 1.00 54.69 86 GLU A O 1
ATOM 648 N N . GLY A 1 87 ? 14.520 7.796 -24.620 1.00 61.97 87 GLY A N 1
ATOM 649 C CA . GLY A 1 87 ? 13.141 8.234 -24.376 1.00 61.97 87 GLY A CA 1
ATOM 650 C C . GLY A 1 87 ? 12.251 7.250 -23.603 1.00 61.97 87 GLY A C 1
ATOM 651 O O . GLY A 1 87 ? 11.118 7.611 -23.271 1.00 61.97 87 GLY A O 1
ATOM 652 N N . GLU A 1 88 ? 12.730 6.047 -23.261 1.00 65.00 88 GLU A N 1
ATOM 653 C CA . GLU A 1 88 ? 11.984 5.124 -22.400 1.00 65.00 88 GLU A CA 1
ATOM 654 C C . GLU A 1 88 ? 12.025 5.595 -20.935 1.00 65.00 88 GLU A C 1
ATOM 656 O O . GLU A 1 88 ? 13.078 5.664 -20.302 1.00 65.00 88 GLU A O 1
ATOM 661 N N . LYS A 1 89 ? 10.857 5.938 -20.380 1.00 65.69 89 LYS A N 1
ATOM 662 C CA . LYS A 1 89 ? 10.702 6.274 -18.959 1.00 65.69 89 LYS A CA 1
ATOM 663 C C . LYS A 1 89 ? 10.336 5.019 -18.168 1.00 65.69 89 LYS A C 1
ATOM 665 O O . LYS A 1 89 ? 9.447 4.267 -18.562 1.00 65.69 89 LYS A O 1
ATOM 670 N N . ILE A 1 90 ? 10.995 4.821 -17.030 1.00 70.06 90 ILE A N 1
ATOM 671 C CA . ILE A 1 90 ? 10.638 3.769 -16.070 1.00 70.06 90 ILE A CA 1
ATOM 672 C C . ILE A 1 90 ? 9.450 4.217 -15.212 1.00 70.06 90 ILE A C 1
ATOM 674 O O . ILE A 1 90 ? 9.328 5.399 -14.875 1.00 70.06 90 ILE A O 1
ATOM 678 N N . ALA A 1 91 ? 8.607 3.272 -14.791 1.00 72.69 91 ALA A N 1
ATOM 679 C CA . ALA A 1 91 ? 7.409 3.575 -14.001 1.00 72.69 91 ALA A CA 1
ATOM 680 C C . ALA A 1 91 ? 7.713 4.256 -12.658 1.00 72.69 91 ALA A C 1
ATOM 682 O O . ALA A 1 91 ? 6.895 5.000 -12.122 1.00 72.69 91 ALA A O 1
ATOM 683 N N . LYS A 1 92 ? 8.924 4.072 -12.121 1.00 70.62 92 LYS A N 1
ATOM 684 C CA . LYS A 1 92 ? 9.361 4.785 -10.919 1.00 70.62 92 LYS A CA 1
ATOM 685 C C . LYS A 1 92 ? 9.280 6.307 -11.057 1.00 70.62 92 LYS A C 1
ATOM 687 O O . LYS A 1 92 ? 8.967 6.976 -10.079 1.00 70.62 92 LYS A O 1
ATOM 692 N N . VAL A 1 93 ? 9.519 6.852 -12.249 1.00 63.91 93 VAL A N 1
ATOM 693 C CA . VAL A 1 93 ? 9.580 8.306 -12.487 1.00 63.91 93 VAL A CA 1
ATOM 694 C C . VAL A 1 93 ? 8.196 8.944 -12.646 1.00 63.91 93 VAL A C 1
ATOM 696 O O . VAL A 1 93 ? 8.071 10.164 -12.640 1.00 63.91 93 VAL A O 1
ATOM 699 N N . THR A 1 94 ? 7.127 8.151 -12.754 1.00 66.00 94 THR A N 1
ATOM 700 C CA . THR A 1 94 ? 5.776 8.695 -12.970 1.00 66.00 94 THR A CA 1
ATOM 701 C C . THR A 1 94 ? 4.991 8.974 -11.702 1.00 66.00 94 THR A C 1
ATOM 703 O O . THR A 1 94 ? 4.020 9.721 -11.753 1.00 66.00 94 THR A O 1
ATOM 706 N N . THR A 1 95 ? 5.388 8.405 -10.565 1.00 65.56 95 THR A N 1
ATOM 707 C CA . THR A 1 95 ? 4.750 8.737 -9.282 1.00 65.56 95 THR A CA 1
ATOM 708 C C . THR A 1 95 ? 5.309 10.056 -8.751 1.00 65.56 95 THR A C 1
ATOM 710 O O . THR A 1 95 ? 6.520 10.266 -8.790 1.00 65.56 95 THR A O 1
ATOM 713 N N . THR A 1 96 ? 4.454 10.925 -8.197 1.00 64.62 96 THR A N 1
ATOM 714 C CA . THR A 1 96 ? 4.835 12.253 -7.663 1.00 64.62 96 THR A CA 1
ATOM 715 C C . THR A 1 96 ? 6.051 12.194 -6.734 1.00 64.62 96 THR A C 1
ATOM 717 O O . THR A 1 96 ? 6.891 13.089 -6.733 1.00 64.62 96 THR A O 1
ATOM 720 N N . ASN A 1 97 ? 6.183 11.102 -5.979 1.00 66.00 97 ASN A N 1
ATOM 721 C CA . ASN A 1 97 ? 7.247 10.917 -5.001 1.00 66.00 97 ASN A CA 1
ATOM 722 C C . ASN A 1 97 ? 8.221 9.770 -5.335 1.00 66.00 97 ASN A C 1
ATOM 724 O O . ASN A 1 97 ? 9.054 9.417 -4.503 1.00 66.00 97 ASN A O 1
ATOM 728 N N . HIS A 1 98 ? 8.147 9.194 -6.535 1.00 78.44 98 HIS A N 1
ATOM 729 C CA . HIS A 1 98 ? 9.055 8.140 -7.002 1.00 78.44 98 HIS A CA 1
ATOM 730 C C . HIS A 1 98 ? 9.087 6.868 -6.135 1.00 78.44 98 HIS A C 1
ATOM 732 O O . HIS A 1 98 ? 10.115 6.181 -6.049 1.00 78.44 98 HIS A O 1
ATOM 738 N N . HIS A 1 99 ? 7.974 6.546 -5.470 1.00 82.81 99 HIS A N 1
ATOM 739 C CA . HIS A 1 99 ? 7.880 5.423 -4.541 1.00 82.81 99 HIS A CA 1
ATOM 740 C C . HIS A 1 99 ? 6.549 4.674 -4.638 1.00 82.81 99 HIS A C 1
ATOM 742 O O . HIS A 1 99 ? 5.548 5.182 -5.135 1.00 82.81 99 HIS A O 1
ATOM 748 N N . LEU A 1 100 ? 6.595 3.424 -4.183 1.00 88.25 100 LEU A N 1
ATOM 749 C CA . LEU A 1 100 ? 5.453 2.546 -3.954 1.00 88.25 100 LEU A CA 1
ATOM 750 C C . LEU A 1 100 ? 5.516 2.075 -2.494 1.00 88.25 100 LEU A C 1
ATOM 752 O O . LEU A 1 100 ? 6.623 1.933 -1.960 1.00 88.25 100 LEU A O 1
ATOM 756 N N . PRO A 1 101 ? 4.381 1.736 -1.861 1.00 92.88 101 PRO A N 1
ATOM 757 C CA . PRO A 1 101 ? 3.029 1.612 -2.423 1.00 92.88 101 PRO A CA 1
ATOM 758 C C . PRO A 1 101 ? 2.348 2.947 -2.726 1.00 92.88 101 PRO A C 1
ATOM 760 O O . PRO A 1 101 ? 2.620 3.936 -2.063 1.00 92.88 101 PRO A O 1
ATOM 763 N N . LEU A 1 102 ? 1.412 2.942 -3.677 1.00 92.25 102 LEU A N 1
ATOM 764 C CA . LEU A 1 102 ? 0.480 4.044 -3.917 1.00 92.25 102 LEU A CA 1
ATOM 765 C C . LEU A 1 102 ? -0.944 3.554 -3.658 1.00 92.25 102 LEU A C 1
ATOM 767 O O . LEU A 1 102 ? -1.372 2.552 -4.225 1.00 92.25 102 LEU A O 1
ATOM 771 N N . TYR A 1 103 ? -1.668 4.258 -2.801 1.00 93.31 103 TYR A N 1
ATOM 772 C CA . TYR A 1 103 ? -3.060 3.997 -2.476 1.00 93.31 103 TYR A CA 1
ATOM 773 C C . TYR A 1 103 ? -3.910 5.206 -2.843 1.00 93.31 103 TYR A C 1
ATOM 775 O O . TYR A 1 103 ? -3.581 6.332 -2.468 1.00 93.31 103 TYR A O 1
ATOM 783 N N . VAL A 1 104 ? -5.009 4.961 -3.548 1.00 92.31 104 VAL A N 1
ATOM 784 C CA . VAL A 1 104 ? -5.960 5.994 -3.948 1.00 92.31 104 VAL A CA 1
ATOM 785 C C . VAL A 1 104 ? -7.368 5.536 -3.603 1.00 92.31 104 VAL A C 1
ATOM 787 O O . VAL A 1 104 ? -7.782 4.431 -3.944 1.00 92.31 104 VAL A O 1
ATOM 790 N N . ASP A 1 105 ? -8.100 6.411 -2.930 1.00 90.62 105 ASP A N 1
ATOM 791 C CA . ASP A 1 105 ? -9.537 6.311 -2.689 1.00 90.62 105 ASP A CA 1
ATOM 792 C C . ASP A 1 105 ? -10.193 7.627 -3.139 1.00 90.62 105 ASP A C 1
ATOM 794 O O . ASP A 1 105 ? -9.512 8.574 -3.537 1.00 90.62 105 ASP A O 1
ATOM 798 N N . LYS A 1 106 ? -11.518 7.715 -3.042 1.00 87.75 106 LYS A N 1
ATOM 799 C CA . LYS A 1 106 ? -12.304 8.910 -3.374 1.00 87.75 106 LYS A CA 1
ATOM 800 C C . LYS A 1 106 ? -11.845 10.151 -2.609 1.00 87.75 106 LYS A C 1
ATOM 802 O O . LYS A 1 106 ? -11.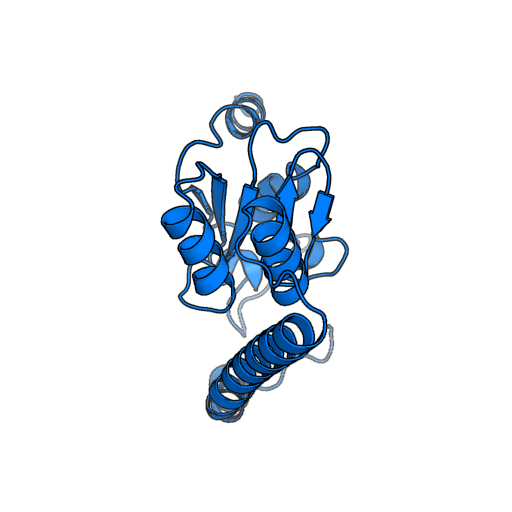906 11.256 -3.140 1.00 87.75 106 LYS A O 1
ATOM 807 N N . ASP A 1 107 ? -11.370 9.957 -1.380 1.00 87.44 107 ASP A N 1
ATOM 808 C CA . ASP A 1 107 ? -11.041 11.048 -0.461 1.00 87.44 107 ASP A CA 1
ATOM 809 C C . ASP A 1 107 ? -9.541 11.365 -0.399 1.00 87.44 107 ASP A C 1
ATOM 811 O O . ASP A 1 107 ? -9.160 12.485 -0.060 1.00 87.44 107 ASP A O 1
ATOM 815 N N . VAL A 1 108 ? -8.672 10.382 -0.668 1.00 90.69 108 VAL A N 1
ATOM 816 C CA . VAL A 1 108 ? -7.237 10.477 -0.362 1.00 90.69 108 VAL A CA 1
ATOM 817 C C . VAL A 1 108 ? -6.359 9.814 -1.417 1.00 90.69 108 VAL A C 1
ATOM 819 O O . VAL A 1 108 ? -6.716 8.800 -2.010 1.00 90.69 108 VAL A O 1
ATOM 822 N N . GLU A 1 109 ? -5.157 10.361 -1.578 1.00 91.25 109 GLU A N 1
ATOM 823 C CA . GLU A 1 109 ? -4.041 9.763 -2.310 1.00 91.25 109 GLU A CA 1
ATOM 824 C C . GLU A 1 109 ? -2.843 9.691 -1.356 1.00 91.25 109 GLU A C 1
ATOM 826 O O . GLU A 1 109 ? -2.387 10.707 -0.830 1.00 91.25 109 GLU A O 1
ATOM 831 N N . LEU A 1 110 ? -2.367 8.479 -1.072 1.00 91.88 110 LEU A N 1
ATOM 832 C CA . LEU A 1 110 ? -1.368 8.203 -0.042 1.00 91.88 110 LEU A CA 1
ATOM 833 C C . LEU A 1 110 ? -0.273 7.300 -0.605 1.00 91.88 110 LEU A C 1
ATOM 835 O O . LEU A 1 110 ? -0.563 6.279 -1.217 1.00 91.88 110 LEU A O 1
ATOM 839 N N . GLY A 1 111 ? 0.992 7.630 -0.341 1.00 90.19 111 GLY A N 1
ATOM 840 C CA . GLY A 1 111 ? 2.126 6.834 -0.832 1.00 90.19 111 GLY A CA 1
ATOM 841 C C . GLY A 1 111 ? 2.989 6.175 0.255 1.00 90.19 111 GLY A C 1
ATOM 842 O O . GLY A 1 111 ? 4.002 5.558 -0.034 1.00 90.19 111 GLY A O 1
ATOM 843 N N . GLN A 1 112 ? 2.651 6.336 1.535 1.00 89.75 112 GLN A N 1
ATOM 844 C CA . GLN A 1 112 ? 3.454 5.786 2.634 1.00 89.75 112 GLN A CA 1
ATOM 845 C C . GLN A 1 112 ? 2.701 4.653 3.319 1.00 89.75 112 GLN A C 1
ATOM 847 O O . GLN A 1 112 ? 1.621 4.878 3.860 1.00 89.75 112 GLN A O 1
ATOM 852 N N . MET A 1 113 ? 3.282 3.449 3.342 1.00 91.44 113 MET A N 1
ATOM 853 C CA . MET A 1 113 ? 2.643 2.238 3.880 1.00 91.44 113 MET A CA 1
ATOM 854 C C . MET A 1 113 ? 2.029 2.451 5.271 1.00 91.44 113 MET A C 1
ATOM 856 O O . MET A 1 113 ? 0.873 2.101 5.486 1.00 91.44 113 MET A O 1
ATOM 860 N N . THR A 1 114 ? 2.781 3.022 6.213 1.00 92.50 114 THR A N 1
ATOM 861 C CA . THR A 1 114 ? 2.321 3.226 7.598 1.00 92.50 114 THR A CA 1
ATOM 862 C C . THR A 1 114 ? 1.170 4.229 7.685 1.00 92.50 114 THR A C 1
ATOM 864 O O . THR A 1 114 ? 0.261 4.061 8.495 1.00 92.50 114 THR A O 1
ATOM 867 N N . VAL A 1 115 ? 1.157 5.240 6.811 1.00 93.62 115 VAL A N 1
ATOM 868 C CA . VAL A 1 115 ? 0.060 6.212 6.704 1.00 93.62 115 VAL A CA 1
ATOM 869 C C . VAL A 1 115 ? -1.181 5.560 6.097 1.00 93.62 115 VAL A C 1
ATOM 871 O O . VAL A 1 115 ? -2.280 5.781 6.599 1.00 93.62 115 VAL A O 1
ATOM 874 N N . ILE A 1 116 ? -1.011 4.718 5.073 1.00 94.81 116 ILE A N 1
ATOM 875 C CA . ILE A 1 116 ? -2.106 3.954 4.457 1.00 94.81 116 ILE A CA 1
ATOM 876 C C . ILE A 1 116 ? -2.719 2.993 5.485 1.00 94.81 116 ILE A C 1
ATOM 878 O O . ILE A 1 116 ? -3.935 2.984 5.655 1.00 94.81 116 ILE A O 1
ATOM 882 N N . LEU A 1 117 ? -1.896 2.241 6.227 1.00 94.75 117 LEU A N 1
ATOM 883 C CA . LEU A 1 117 ? -2.359 1.353 7.301 1.00 94.75 117 LEU A CA 1
ATOM 884 C C . LEU A 1 117 ? -3.126 2.114 8.382 1.00 94.75 117 LEU A C 1
ATOM 886 O O . LEU A 1 117 ? -4.191 1.666 8.795 1.00 94.75 117 LEU A O 1
ATOM 890 N N . ARG A 1 118 ? -2.626 3.282 8.806 1.00 95.00 118 ARG A N 1
ATOM 891 C CA . ARG A 1 118 ? -3.329 4.145 9.764 1.00 95.00 118 ARG A CA 1
ATOM 892 C C . ARG A 1 118 ? -4.681 4.604 9.222 1.00 95.00 118 ARG A C 1
ATOM 894 O O . ARG A 1 118 ? -5.674 4.534 9.940 1.00 95.00 118 ARG A O 1
ATOM 901 N N . TYR A 1 119 ? -4.728 5.067 7.974 1.00 95.31 119 TYR A N 1
ATOM 902 C CA . TYR A 1 119 ? -5.967 5.510 7.335 1.00 95.31 119 TYR A CA 1
ATOM 903 C C . TYR A 1 119 ? -7.000 4.379 7.272 1.00 95.31 119 TYR A C 1
ATOM 905 O O . TYR A 1 119 ? -8.120 4.552 7.747 1.00 95.31 119 TYR A O 1
ATOM 913 N N . LEU A 1 120 ? -6.607 3.207 6.768 1.00 95.00 120 LEU A N 1
ATOM 914 C CA . LEU A 1 120 ? -7.482 2.037 6.674 1.00 95.00 120 LEU A CA 1
ATOM 915 C C . LEU A 1 120 ? -7.907 1.537 8.062 1.00 95.00 120 LEU A C 1
ATOM 917 O O . LEU A 1 120 ? -9.083 1.268 8.286 1.00 95.00 120 LEU A O 1
ATOM 921 N N . GLY A 1 121 ? -6.985 1.486 9.024 1.00 94.56 121 GLY A N 1
ATOM 922 C CA . GLY A 1 121 ? -7.290 1.098 10.400 1.00 94.56 121 GLY A CA 1
ATOM 923 C C . GLY A 1 121 ? -8.351 2.000 11.029 1.00 94.56 121 GLY A C 1
ATOM 924 O O . GLY A 1 121 ? -9.336 1.504 11.573 1.00 94.56 121 GLY A O 1
ATOM 925 N N . LYS A 1 122 ? -8.207 3.325 10.883 1.00 94.94 122 LYS A N 1
ATOM 926 C CA . LYS A 1 122 ? -9.206 4.299 11.355 1.00 94.94 122 LYS A CA 1
ATOM 927 C C . LYS A 1 122 ? -10.534 4.160 10.605 1.00 94.94 122 LYS A C 1
ATOM 929 O O . LYS A 1 122 ? -11.584 4.145 11.239 1.00 94.94 122 LYS A O 1
ATOM 934 N N . LYS A 1 123 ? -10.496 4.002 9.278 1.00 94.31 123 LYS A N 1
ATOM 935 C CA . LYS A 1 123 ? -11.688 3.865 8.424 1.00 94.31 123 LYS A CA 1
ATOM 936 C C . LYS A 1 123 ? -12.536 2.634 8.764 1.00 94.31 123 LYS A C 1
ATOM 938 O O . LYS A 1 123 ? -13.757 2.700 8.666 1.00 94.31 123 LYS A O 1
ATOM 943 N N . HIS A 1 124 ? -11.903 1.534 9.171 1.00 94.81 124 HIS A N 1
ATOM 944 C CA . HIS A 1 124 ? -12.566 0.252 9.432 1.00 94.81 124 HIS A CA 1
ATOM 945 C C . HIS A 1 124 ? -12.732 -0.084 10.921 1.00 94.81 124 HIS A C 1
ATOM 947 O O . HIS A 1 124 ? -13.088 -1.212 11.247 1.00 94.81 124 HIS A O 1
ATOM 953 N N . GLY A 1 125 ? -12.483 0.865 11.832 1.00 94.62 125 GLY A N 1
ATOM 954 C CA . GLY A 1 125 ? -12.643 0.630 13.273 1.00 94.62 125 GLY A CA 1
ATOM 955 C C . GLY A 1 125 ? -11.640 -0.373 13.857 1.00 94.62 125 GLY A C 1
ATOM 956 O O . GLY A 1 125 ? -11.922 -1.012 14.862 1.00 94.62 125 GLY A O 1
ATOM 957 N N . LEU A 1 126 ? -10.473 -0.524 13.224 1.00 94.19 126 LEU A N 1
ATOM 958 C CA . LEU A 1 126 ? -9.360 -1.364 13.689 1.00 94.19 126 LEU A CA 1
ATOM 959 C C . LEU A 1 126 ? -8.272 -0.551 14.404 1.00 94.19 126 LEU A C 1
ATOM 961 O O . LEU A 1 126 ? -7.161 -1.034 14.623 1.00 94.19 126 LEU A O 1
ATOM 965 N N . TRP A 1 127 ? -8.563 0.711 14.705 1.00 95.31 127 TRP A N 1
ATOM 966 C CA . TRP A 1 127 ? -7.646 1.611 15.384 1.00 95.31 127 TRP A CA 1
ATOM 967 C C . TRP A 1 127 ? -7.966 1.692 16.874 1.00 95.31 127 TRP A C 1
ATOM 969 O O . TRP A 1 127 ? -9.094 1.447 17.293 1.00 95.31 127 TRP A O 1
ATOM 979 N N . ALA A 1 128 ? -6.970 2.054 17.676 1.00 94.25 128 ALA A N 1
ATOM 980 C CA . ALA A 1 128 ? -7.157 2.234 19.106 1.00 94.25 128 ALA A CA 1
ATOM 981 C C . ALA A 1 128 ? -8.064 3.439 19.417 1.00 94.25 128 ALA A C 1
ATOM 983 O O . ALA A 1 128 ? -7.962 4.487 18.779 1.00 94.25 128 ALA A O 1
ATOM 984 N N . GLU A 1 129 ? -8.917 3.300 20.433 1.00 93.44 129 GLU A N 1
ATOM 985 C CA . GLU A 1 129 ? -9.825 4.367 20.883 1.00 93.44 129 GLU A CA 1
ATOM 986 C C . GLU A 1 129 ? -9.210 5.259 21.969 1.00 93.44 129 GLU A C 1
ATOM 988 O O . GLU A 1 129 ? -9.650 6.391 22.167 1.00 93.44 129 GLU A O 1
ATOM 993 N N . ASN A 1 130 ? -8.200 4.758 22.690 1.00 96.06 130 ASN A N 1
ATOM 994 C CA . ASN A 1 130 ? -7.539 5.500 23.757 1.00 96.06 130 ASN A CA 1
ATOM 995 C C . ASN A 1 130 ? -6.091 5.877 23.386 1.00 96.06 130 ASN A C 1
ATOM 997 O O . ASN A 1 130 ? -5.420 5.124 22.675 1.00 96.06 130 ASN A O 1
ATOM 1001 N N . PRO A 1 131 ? -5.571 7.005 23.912 1.00 96.00 131 PRO A N 1
ATOM 1002 C CA . PRO A 1 131 ? -4.244 7.494 23.537 1.00 96.00 131 PRO A CA 1
ATOM 1003 C C . PRO A 1 131 ? -3.097 6.532 23.859 1.00 96.00 131 PRO A C 1
ATOM 1005 O O . PRO A 1 131 ? -2.102 6.494 23.143 1.00 96.00 131 PRO A O 1
ATOM 1008 N N . LYS A 1 132 ? -3.204 5.759 24.946 1.00 96.94 132 LYS A N 1
ATOM 1009 C CA . LYS A 1 132 ? -2.142 4.834 25.357 1.00 96.94 132 LYS A CA 1
ATOM 1010 C C . LYS A 1 132 ? -2.006 3.688 24.355 1.00 96.94 132 LYS A C 1
ATOM 1012 O O . LYS A 1 132 ? -0.893 3.380 23.936 1.00 96.94 132 LYS A O 1
ATOM 1017 N N . ASP A 1 133 ? -3.123 3.091 23.969 1.00 96.12 133 ASP A N 1
ATOM 1018 C CA . ASP A 1 133 ? -3.156 1.981 23.024 1.00 96.12 133 ASP A CA 1
ATOM 1019 C C . ASP A 1 133 ? -2.827 2.463 21.605 1.00 96.12 133 ASP A C 1
ATOM 1021 O O . ASP A 1 133 ? -2.168 1.740 20.862 1.00 96.12 133 ASP A O 1
ATOM 1025 N N . GLU A 1 134 ? -3.186 3.705 21.242 1.00 95.94 134 GLU A N 1
ATOM 1026 C CA . GLU A 1 134 ? -2.758 4.323 19.976 1.00 95.94 134 GLU A CA 1
ATOM 1027 C C . GLU A 1 134 ? -1.231 4.422 19.907 1.00 95.94 134 GLU A C 1
ATOM 1029 O O . GLU A 1 134 ? -0.636 3.960 18.935 1.00 95.94 134 GLU A O 1
ATOM 1034 N N . LEU A 1 135 ? -0.577 4.920 20.961 1.00 96.50 135 LEU A N 1
ATOM 1035 C CA . LEU A 1 135 ? 0.888 4.988 21.016 1.00 96.50 135 LEU A CA 1
ATOM 1036 C C . LEU A 1 135 ? 1.539 3.601 20.939 1.00 96.50 135 LEU A C 1
ATOM 1038 O O . LEU A 1 135 ? 2.546 3.431 20.252 1.00 96.50 135 LEU A O 1
ATOM 1042 N N . GLN A 1 136 ? 0.970 2.598 21.613 1.00 96.50 136 GLN A N 1
ATOM 1043 C CA . GLN A 1 136 ? 1.475 1.223 21.547 1.00 96.50 136 GLN A CA 1
ATOM 1044 C C . GLN A 1 136 ? 1.327 0.626 20.144 1.00 96.50 136 GLN A C 1
ATOM 1046 O O . GLN A 1 136 ? 2.259 -0.000 19.638 1.00 96.50 136 GLN A O 1
ATOM 1051 N N . LEU A 1 137 ? 0.182 0.845 19.499 1.00 95.06 137 LEU A N 1
ATOM 1052 C CA . LEU A 1 137 ? -0.082 0.381 18.143 1.00 95.06 137 LEU A CA 1
ATOM 1053 C C . LEU A 1 137 ? 0.866 1.050 17.140 1.00 95.06 137 LEU A C 1
ATOM 1055 O O . LEU A 1 137 ? 1.447 0.371 16.293 1.00 95.06 137 LEU A O 1
ATOM 1059 N N . GLU A 1 138 ? 1.092 2.357 17.266 1.00 94.81 138 GLU A N 1
ATOM 1060 C CA . GLU A 1 138 ? 2.055 3.076 16.432 1.00 94.81 138 GLU A CA 1
ATOM 1061 C C . GLU A 1 138 ? 3.486 2.580 16.639 1.00 94.81 138 GLU A C 1
ATOM 1063 O O . GLU A 1 138 ? 4.192 2.339 15.657 1.00 94.81 138 GLU A O 1
ATOM 1068 N N . GLN A 1 139 ? 3.894 2.348 17.888 1.00 95.62 139 GLN A N 1
ATOM 1069 C CA . GLN A 1 139 ? 5.206 1.790 18.200 1.00 95.62 139 GLN A CA 1
ATOM 1070 C C . GLN A 1 139 ? 5.406 0.418 17.537 1.00 95.62 139 GLN A C 1
ATOM 1072 O O . GLN A 1 139 ? 6.460 0.173 16.950 1.00 95.62 139 GLN A O 1
ATOM 1077 N N . ILE A 1 140 ? 4.393 -0.457 17.567 1.00 94.62 140 ILE A N 1
ATOM 1078 C CA . ILE A 1 140 ? 4.442 -1.769 16.901 1.00 94.62 140 ILE A CA 1
ATOM 1079 C C . ILE A 1 140 ? 4.564 -1.605 15.384 1.00 94.62 140 ILE A C 1
ATOM 1081 O O . ILE A 1 140 ? 5.420 -2.241 14.769 1.00 94.62 140 ILE A O 1
ATOM 1085 N N . MET A 1 141 ? 3.748 -0.747 14.766 1.00 92.75 141 MET A N 1
ATOM 1086 C CA . MET A 1 141 ? 3.794 -0.543 13.316 1.00 92.75 141 MET A CA 1
ATOM 1087 C C . MET A 1 141 ? 5.158 -0.033 12.843 1.00 92.75 141 MET A C 1
ATOM 1089 O O . MET A 1 141 ? 5.683 -0.538 11.849 1.00 92.75 141 MET A O 1
ATOM 1093 N N . VAL A 1 142 ? 5.739 0.941 13.550 1.00 91.69 142 VAL A N 1
ATOM 1094 C CA . VAL A 1 142 ? 7.071 1.473 13.229 1.00 91.69 142 VAL A CA 1
ATOM 1095 C C . VAL A 1 142 ? 8.139 0.399 13.435 1.00 91.69 142 VAL A C 1
ATOM 1097 O O . VAL A 1 142 ? 8.955 0.185 12.544 1.00 91.69 142 VAL A O 1
ATOM 1100 N N . GLN A 1 143 ? 8.079 -0.363 14.531 1.00 93.62 143 GLN A N 1
ATOM 1101 C CA . GLN A 1 143 ? 9.014 -1.463 14.785 1.00 93.62 143 GLN A CA 1
ATOM 1102 C C . GLN A 1 143 ? 8.959 -2.542 13.690 1.00 93.62 143 GLN A C 1
ATOM 1104 O O . GLN A 1 143 ? 9.998 -3.042 13.255 1.00 93.62 143 GLN A O 1
ATOM 1109 N N . CYS A 1 144 ? 7.761 -2.911 13.226 1.00 91.00 144 CYS A N 1
ATOM 1110 C CA . CYS A 1 144 ? 7.591 -3.861 12.127 1.00 91.00 144 CYS A CA 1
ATOM 1111 C C . CYS A 1 144 ? 8.145 -3.313 10.808 1.00 91.00 144 CYS A C 1
ATOM 1113 O O . CYS A 1 144 ? 8.783 -4.055 10.060 1.00 91.00 144 CYS A O 1
ATOM 1115 N N . TYR A 1 145 ? 7.924 -2.027 10.528 1.00 89.06 145 TYR A N 1
ATOM 1116 C CA . TYR A 1 145 ? 8.471 -1.366 9.348 1.00 89.06 145 TYR A CA 1
ATOM 1117 C C . TYR A 1 145 ? 10.004 -1.374 9.374 1.00 89.06 145 TYR A C 1
ATOM 1119 O O . TYR A 1 145 ? 10.629 -1.861 8.432 1.00 89.06 145 TYR A O 1
ATOM 1127 N N . ASP A 1 146 ? 10.611 -0.951 10.484 1.00 89.12 146 ASP A N 1
ATOM 1128 C CA . ASP A 1 146 ? 12.063 -0.970 10.662 1.00 89.12 146 ASP A CA 1
ATOM 1129 C C . ASP A 1 146 ? 12.621 -2.384 10.517 1.00 89.12 146 ASP A C 1
ATOM 1131 O O . ASP A 1 146 ? 13.628 -2.585 9.839 1.00 89.12 146 ASP A O 1
ATOM 1135 N N . MET A 1 147 ? 11.958 -3.387 11.099 1.00 87.88 147 MET A N 1
ATOM 1136 C CA . MET A 1 147 ? 12.366 -4.785 10.981 1.00 87.88 147 MET A CA 1
ATOM 1137 C C . MET A 1 147 ? 12.445 -5.225 9.514 1.00 87.88 147 MET A C 1
ATOM 1139 O O . MET A 1 147 ? 13.459 -5.796 9.115 1.00 87.88 147 MET A O 1
ATOM 1143 N N . ILE A 1 148 ? 11.435 -4.915 8.692 1.00 83.75 148 ILE A N 1
ATOM 1144 C CA . ILE A 1 148 ? 11.450 -5.236 7.255 1.00 83.75 148 ILE A CA 1
ATOM 1145 C C . ILE A 1 148 ? 12.693 -4.637 6.585 1.00 83.75 148 ILE A C 1
ATOM 1147 O O . ILE A 1 148 ? 13.393 -5.343 5.858 1.00 83.75 148 ILE A O 1
ATOM 1151 N N . PHE A 1 149 ? 13.025 -3.374 6.863 1.00 76.69 149 PHE A N 1
ATOM 1152 C CA . PHE A 1 149 ? 14.194 -2.735 6.256 1.00 76.69 149 PHE A CA 1
ATOM 1153 C C . PHE A 1 149 ? 15.518 -3.305 6.756 1.00 76.69 149 PHE A C 1
ATOM 1155 O O . PHE A 1 149 ? 16.398 -3.560 5.933 1.00 76.69 149 PHE A O 1
ATOM 1162 N N . HIS A 1 150 ? 15.650 -3.598 8.049 1.00 81.25 150 HIS A N 1
ATOM 1163 C CA . HIS A 1 150 ? 16.841 -4.264 8.579 1.00 81.25 150 HIS A CA 1
ATOM 1164 C C . HIS A 1 150 ? 17.043 -5.643 7.937 1.00 81.25 150 HIS A C 1
ATOM 1166 O O . HIS A 1 150 ? 18.158 -5.962 7.526 1.00 81.25 150 HIS A O 1
ATOM 1172 N N . PHE A 1 151 ? 15.971 -6.422 7.747 1.00 76.38 151 PHE A N 1
ATOM 1173 C CA . PHE A 1 151 ? 16.042 -7.697 7.029 1.00 76.38 151 PHE A CA 1
ATOM 1174 C C . PHE A 1 151 ? 16.426 -7.517 5.557 1.00 76.38 151 PHE A C 1
ATOM 1176 O O . PHE A 1 151 ? 17.282 -8.247 5.065 1.00 76.38 151 PHE A O 1
ATOM 1183 N N . THR A 1 152 ? 15.871 -6.528 4.845 1.00 69.50 152 THR A N 1
ATOM 1184 C CA . THR A 1 152 ? 16.307 -6.249 3.461 1.00 69.50 152 THR A CA 1
ATOM 1185 C C . THR A 1 152 ? 17.765 -5.788 3.392 1.00 69.50 152 THR A C 1
ATOM 1187 O O . THR A 1 152 ? 18.472 -6.136 2.447 1.00 69.50 152 THR A O 1
ATOM 1190 N N . GLY A 1 153 ? 18.238 -5.070 4.416 1.00 64.06 153 GLY A N 1
ATOM 1191 C CA . GLY A 1 153 ? 19.623 -4.637 4.582 1.00 64.06 153 GLY A CA 1
ATOM 1192 C C . GLY A 1 153 ? 20.615 -5.798 4.640 1.00 64.06 153 GLY A C 1
ATOM 1193 O O . GLY A 1 153 ? 21.722 -5.654 4.137 1.00 64.06 153 GLY A O 1
ATOM 1194 N N . ILE A 1 154 ? 20.208 -6.976 5.128 1.00 61.53 154 ILE A N 1
ATOM 1195 C CA . ILE A 1 154 ? 21.031 -8.202 5.077 1.00 61.53 154 ILE A CA 1
ATOM 1196 C C . ILE A 1 154 ? 21.353 -8.587 3.622 1.00 61.53 154 ILE A C 1
ATOM 1198 O O . ILE A 1 154 ? 22.436 -9.089 3.330 1.00 61.53 154 ILE A O 1
ATOM 1202 N N . PHE A 1 155 ? 20.444 -8.303 2.687 1.00 58.06 155 PHE A N 1
ATOM 1203 C CA . PHE A 1 155 ? 20.593 -8.636 1.269 1.00 58.06 155 PHE A CA 1
ATOM 1204 C C . PHE A 1 155 ? 21.149 -7.477 0.418 1.00 58.06 155 PHE A C 1
ATOM 1206 O O . PHE A 1 155 ? 21.526 -7.691 -0.734 1.00 58.06 155 PHE A O 1
ATOM 1213 N N . GLN A 1 156 ? 21.266 -6.260 0.961 1.00 59.47 156 GLN A N 1
ATOM 1214 C CA . GLN A 1 156 ? 21.833 -5.102 0.250 1.00 59.47 156 GLN A CA 1
ATOM 1215 C C . GLN A 1 156 ? 23.334 -5.222 -0.090 1.00 59.47 156 GLN A C 1
ATOM 1217 O O . GLN A 1 156 ? 23.707 -4.818 -1.197 1.00 59.47 156 GLN A O 1
ATOM 1222 N N . PRO A 1 157 ? 24.211 -5.798 0.762 1.00 55.16 157 PRO A N 1
ATOM 1223 C CA . PRO A 1 157 ? 25.592 -6.104 0.382 1.00 55.16 157 PRO A CA 1
ATOM 1224 C C . PRO A 1 157 ? 25.654 -6.990 -0.867 1.00 55.16 157 PRO A C 1
ATOM 1226 O O . PRO A 1 157 ? 26.471 -6.755 -1.758 1.00 55.16 157 PRO A O 1
ATOM 1229 N N . ASN A 1 158 ? 24.715 -7.936 -0.990 1.00 52.09 158 ASN A N 1
ATOM 1230 C CA . ASN A 1 158 ? 24.595 -8.790 -2.166 1.00 52.09 158 ASN A CA 1
ATOM 1231 C C . ASN A 1 158 ? 24.054 -8.028 -3.373 1.00 52.09 158 ASN A C 1
ATOM 1233 O O . ASN A 1 158 ? 24.442 -8.348 -4.487 1.00 52.09 158 ASN A O 1
ATOM 1237 N N . GLN A 1 159 ? 23.234 -6.986 -3.199 1.00 50.75 159 GLN A N 1
ATOM 1238 C CA . GLN A 1 159 ? 22.817 -6.170 -4.337 1.00 50.75 159 GLN A CA 1
ATOM 1239 C C . GLN A 1 159 ? 24.006 -5.461 -5.002 1.00 50.75 159 GLN A C 1
ATOM 1241 O O . GLN A 1 159 ? 24.119 -5.496 -6.218 1.00 50.75 159 GLN A O 1
ATOM 1246 N N . LYS A 1 160 ? 24.945 -4.870 -4.256 1.00 49.75 160 LYS A N 1
ATOM 1247 C CA . LYS A 1 160 ? 26.134 -4.262 -4.893 1.00 49.75 160 LYS A CA 1
ATOM 1248 C C . LYS A 1 160 ? 27.012 -5.294 -5.612 1.00 49.75 160 LYS A C 1
ATOM 1250 O O . LYS A 1 160 ? 27.606 -4.969 -6.634 1.00 49.75 160 LYS A O 1
ATOM 1255 N N . MET A 1 161 ? 27.065 -6.529 -5.106 1.00 48.84 161 MET A N 1
ATOM 1256 C CA . MET A 1 161 ? 27.787 -7.624 -5.765 1.00 48.84 161 MET A CA 1
ATOM 1257 C C . MET A 1 161 ? 27.047 -8.204 -6.982 1.00 48.84 161 MET A C 1
ATOM 1259 O O . MET A 1 161 ? 27.696 -8.603 -7.940 1.00 48.84 161 MET A O 1
ATOM 1263 N N . ILE A 1 162 ? 25.711 -8.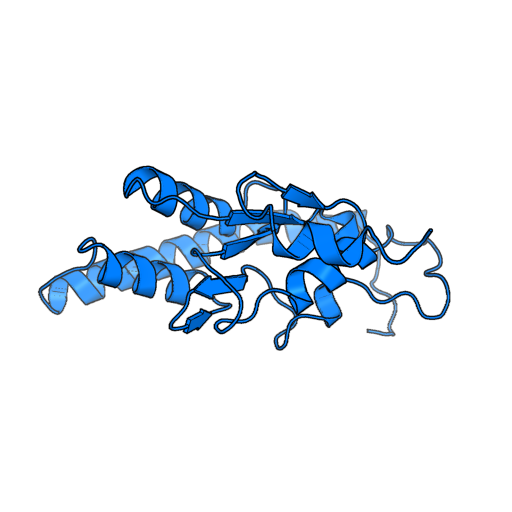240 -6.964 1.00 51.12 162 ILE A N 1
ATOM 1264 C CA . ILE A 1 162 ? 24.871 -8.803 -8.037 1.00 51.12 162 ILE A CA 1
ATOM 1265 C C . ILE A 1 162 ? 24.603 -7.774 -9.146 1.00 51.12 162 ILE A C 1
ATOM 1267 O O . ILE A 1 162 ? 24.575 -8.132 -10.318 1.00 51.12 162 ILE A O 1
ATOM 1271 N N . TYR A 1 163 ? 24.404 -6.502 -8.791 1.00 52.22 163 TYR A N 1
ATOM 1272 C CA . TYR A 1 163 ? 23.998 -5.431 -9.711 1.00 52.22 163 TYR A CA 1
ATOM 1273 C C . TYR A 1 163 ? 25.164 -4.520 -10.146 1.00 52.22 163 TYR A C 1
ATOM 1275 O O . TYR A 1 163 ? 24.946 -3.613 -10.946 1.00 52.22 163 TYR A O 1
ATOM 1283 N N . GLY A 1 164 ? 26.390 -4.760 -9.658 1.00 51.78 164 GLY A N 1
ATOM 1284 C CA . GLY A 1 164 ? 27.572 -3.949 -9.970 1.00 51.78 164 GLY A CA 1
ATOM 1285 C C . GLY A 1 164 ? 27.508 -2.517 -9.406 1.00 51.78 164 GLY A C 1
ATOM 1286 O O . GLY A 1 164 ? 26.545 -2.146 -8.725 1.00 51.78 164 GLY A O 1
ATOM 1287 N N . PRO A 1 165 ? 28.546 -1.688 -9.633 1.00 50.84 165 PRO A N 1
ATOM 1288 C CA . PRO A 1 165 ? 28.475 -0.267 -9.312 1.00 50.84 165 PRO A CA 1
ATOM 1289 C C . PRO A 1 165 ? 27.359 0.388 -10.138 1.00 50.84 165 PRO A C 1
ATOM 1291 O O . PRO A 1 165 ? 27.255 0.165 -11.342 1.00 50.84 165 PRO A O 1
ATOM 1294 N N . LYS A 1 166 ? 26.512 1.195 -9.489 1.00 49.16 166 LYS A N 1
ATOM 1295 C CA . LYS A 1 166 ? 25.528 2.023 -10.198 1.00 49.16 166 LYS A CA 1
ATOM 1296 C C . LYS A 1 166 ? 26.284 3.016 -11.089 1.00 49.16 166 LYS A C 1
ATOM 1298 O O . LYS A 1 166 ? 27.239 3.623 -10.610 1.00 49.16 166 LYS A O 1
ATOM 1303 N N . SER A 1 167 ? 25.873 3.166 -12.349 1.00 45.31 167 SER A N 1
ATOM 1304 C CA . SER A 1 167 ? 26.382 4.227 -13.225 1.00 45.31 167 SER A CA 1
ATOM 1305 C C . SER A 1 167 ? 26.113 5.593 -12.588 1.00 45.31 167 SER A C 1
ATOM 1307 O O . SER A 1 167 ? 25.065 5.779 -11.972 1.00 45.31 167 SER A O 1
ATOM 1309 N N . GLU A 1 168 ? 27.059 6.526 -12.726 1.00 43.62 168 GLU A N 1
ATOM 1310 C CA . GLU A 1 168 ? 27.039 7.857 -12.087 1.00 43.62 168 GLU A CA 1
ATOM 1311 C C . GLU A 1 168 ? 25.866 8.753 -12.525 1.00 43.62 168 GLU A C 1
ATOM 1313 O O . GLU A 1 168 ? 25.632 9.799 -11.929 1.00 43.62 168 GLU A O 1
ATOM 1318 N N . GLU A 1 169 ? 25.097 8.332 -13.525 1.00 40.84 169 GLU A N 1
ATOM 1319 C CA . GLU A 1 169 ? 23.951 9.064 -14.054 1.00 40.84 169 GLU A CA 1
ATOM 1320 C C . GLU A 1 169 ? 22.633 8.483 -13.520 1.00 40.84 169 GLU A C 1
ATOM 1322 O O . GLU A 1 169 ? 21.967 7.686 -14.182 1.00 40.84 169 GLU A O 1
ATOM 1327 N N . TYR A 1 170 ? 22.283 8.872 -12.293 1.00 39.88 170 TYR A N 1
ATOM 1328 C CA . TYR A 1 170 ? 20.921 8.866 -11.744 1.00 39.88 170 TYR A CA 1
ATOM 1329 C C . TYR A 1 170 ? 20.738 10.061 -10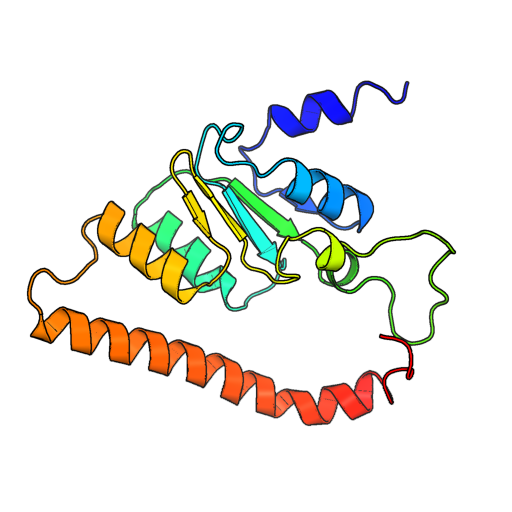.813 1.00 39.88 170 TYR A C 1
ATOM 1331 O O . TYR A 1 170 ? 21.598 10.240 -9.920 1.00 39.88 170 TYR A O 1
#

Organism: NCBI:txid180227